Protein AF-A0A927HD61-F1 (afdb_monomer)

InterPro domains:
  IPR025916 Cold-inducible protein YdjO [PF14169] (1-60)

Nearest PDB structures (foldseek):
  7qoi-assembly1_FG  TM=4.722E-01  e=7.982E+00  Bacteroides phage crAss001
  7qoi-assembly1_FK  TM=3.539E-01  e=7.982E+00  Bacteroides phage crAss001

Radius of gyration: 17.92 Å; Cα contacts (8 Å, |Δi|>4): 85; chains: 1; bounding box: 24×19×60 Å

pLDDT: mean 84.19, std 13.27, range [47.94, 95.0]

Organism: NCBI:txid2772559

Structure (mmCIF, N/CA/C/O backbone):
data_AF-A0A927HD61-F1
#
_entry.id   AF-A0A927HD61-F1
#
loop_
_atom_site.group_PDB
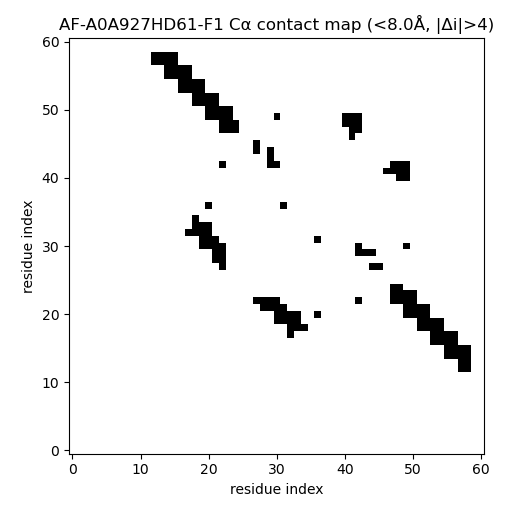_atom_site.id
_atom_site.type_symbol
_atom_site.label_atom_id
_atom_site.label_alt_id
_atom_site.label_comp_id
_atom_site.label_asym_id
_atom_site.label_entity_id
_atom_site.label_seq_id
_atom_site.pdbx_PDB_ins_code
_atom_site.Cartn_x
_atom_site.Cartn_y
_atom_site.Cartn_z
_atom_site.occupancy
_atom_site.B_iso_or_equiv
_atom_site.auth_seq_id
_atom_site.auth_comp_id
_atom_site.auth_asym_id
_atom_site.auth_atom_id
_atom_site.pdbx_PDB_model_num
ATOM 1 N N . MET A 1 1 ? 6.108 1.341 -50.232 1.00 47.94 1 MET A N 1
ATOM 2 C CA . MET A 1 1 ? 5.478 1.392 -48.896 1.00 47.94 1 MET A CA 1
ATOM 3 C C . MET A 1 1 ? 6.550 1.047 -47.876 1.00 47.94 1 MET A C 1
ATOM 5 O O . MET A 1 1 ? 6.900 -0.118 -47.764 1.00 47.94 1 MET A O 1
ATOM 9 N N . TYR A 1 2 ? 7.140 2.042 -47.214 1.00 51.69 2 TYR A N 1
ATOM 10 C CA . TYR A 1 2 ? 8.094 1.803 -46.128 1.00 51.69 2 TYR A CA 1
ATOM 11 C C . TYR A 1 2 ? 7.341 1.957 -44.810 1.00 51.69 2 TYR A C 1
ATOM 13 O O . TYR A 1 2 ? 7.107 3.066 -44.341 1.00 51.69 2 TYR A O 1
ATOM 21 N N . PHE A 1 3 ? 6.893 0.832 -44.256 1.00 61.47 3 PHE A N 1
ATOM 22 C CA . PHE A 1 3 ? 6.406 0.780 -42.885 1.00 61.47 3 PHE A CA 1
ATOM 23 C C . PHE A 1 3 ? 7.628 0.780 -41.971 1.00 61.47 3 PHE A C 1
ATOM 25 O O . PHE A 1 3 ? 8.214 -0.270 -41.706 1.00 61.47 3 PHE A O 1
ATOM 32 N N . SER A 1 4 ? 8.037 1.965 -41.518 1.00 64.19 4 SER A N 1
ATOM 33 C CA . SER A 1 4 ? 8.982 2.098 -40.414 1.00 64.19 4 SER A CA 1
ATOM 34 C C . SER A 1 4 ? 8.358 1.436 -39.189 1.00 64.19 4 SER A C 1
ATOM 36 O O . SER A 1 4 ? 7.498 2.018 -38.528 1.00 64.19 4 SER A O 1
ATOM 38 N N . LYS A 1 5 ? 8.756 0.191 -38.907 1.00 62.03 5 LYS A N 1
ATOM 39 C CA . LYS A 1 5 ? 8.512 -0.444 -37.613 1.00 62.03 5 LYS A CA 1
ATOM 40 C C . LYS A 1 5 ? 9.267 0.392 -36.589 1.00 62.03 5 LYS A C 1
ATOM 42 O O . LYS A 1 5 ? 10.461 0.206 -36.395 1.00 62.03 5 LYS A O 1
ATOM 47 N N . LYS A 1 6 ? 8.572 1.356 -35.989 1.00 60.56 6 LYS A N 1
ATOM 48 C CA . LYS A 1 6 ? 8.997 2.011 -34.758 1.00 60.56 6 LYS A CA 1
ATOM 49 C C . LYS A 1 6 ? 9.178 0.868 -33.759 1.00 60.56 6 LYS A C 1
ATOM 51 O O . LYS A 1 6 ? 8.186 0.295 -33.308 1.00 60.56 6 LYS A O 1
ATOM 56 N N . GLN A 1 7 ? 10.422 0.446 -33.530 1.00 57.00 7 GLN A N 1
ATOM 57 C CA . GLN A 1 7 ? 10.749 -0.383 -32.381 1.00 57.00 7 GLN A CA 1
ATOM 58 C C . GLN A 1 7 ? 10.261 0.425 -31.185 1.00 57.00 7 GLN A C 1
ATOM 60 O O . GLN A 1 7 ? 10.811 1.474 -30.870 1.00 57.00 7 GLN A O 1
ATOM 65 N N . ASN A 1 8 ? 9.152 -0.010 -30.592 1.00 59.44 8 ASN A N 1
ATOM 66 C CA . ASN A 1 8 ? 8.963 0.232 -29.178 1.00 59.44 8 ASN A CA 1
ATOM 67 C C . ASN A 1 8 ? 10.100 -0.569 -28.540 1.00 59.44 8 ASN A C 1
ATOM 69 O O . ASN A 1 8 ? 9.967 -1.779 -28.364 1.00 59.44 8 ASN A O 1
ATOM 73 N N . GLU A 1 9 ? 11.251 0.070 -28.319 1.00 59.59 9 GLU A N 1
ATOM 74 C CA . GLU A 1 9 ? 12.064 -0.265 -27.155 1.00 59.59 9 GLU A CA 1
ATOM 75 C C . GLU A 1 9 ? 11.099 -0.089 -25.993 1.00 59.59 9 GLU A C 1
ATOM 77 O O . GLU A 1 9 ? 10.771 1.026 -25.603 1.00 59.59 9 GLU A O 1
ATOM 82 N N . ALA A 1 10 ? 10.463 -1.190 -25.597 1.00 62.47 10 ALA A N 1
ATOM 83 C CA . ALA A 1 10 ? 9.671 -1.207 -24.394 1.00 62.47 10 ALA A CA 1
ATOM 84 C C . ALA A 1 10 ? 10.690 -0.954 -23.292 1.00 62.47 10 ALA A C 1
ATOM 86 O O . ALA A 1 10 ? 11.498 -1.841 -23.022 1.00 62.47 10 ALA A O 1
ATOM 87 N N . ASP A 1 11 ? 10.712 0.273 -22.770 1.00 68.44 11 ASP A N 1
ATOM 88 C CA . ASP A 1 11 ? 11.497 0.633 -21.599 1.00 68.44 11 ASP A CA 1
ATOM 89 C C . ASP A 1 11 ? 11.354 -0.507 -20.588 1.00 68.44 11 ASP A C 1
ATOM 91 O O . ASP A 1 11 ? 10.244 -0.821 -20.143 1.00 68.44 11 ASP A O 1
ATOM 95 N N . GLU A 1 12 ? 12.456 -1.217 -20.331 1.00 75.12 12 GLU A N 1
ATOM 96 C CA . GLU A 1 12 ? 12.430 -2.373 -19.447 1.00 75.12 12 GLU A CA 1
ATOM 97 C C . GLU A 1 12 ? 11.974 -1.886 -18.073 1.00 75.12 12 GLU A C 1
ATOM 99 O O . GLU A 1 12 ? 12.629 -1.064 -17.430 1.00 75.12 12 GLU A O 1
ATOM 104 N N . VAL A 1 13 ? 10.805 -2.354 -17.637 1.00 82.62 13 VAL A N 1
ATOM 105 C CA . VAL A 1 13 ? 10.239 -1.960 -16.350 1.00 82.62 13 VAL A CA 1
ATOM 106 C C . VAL A 1 13 ? 11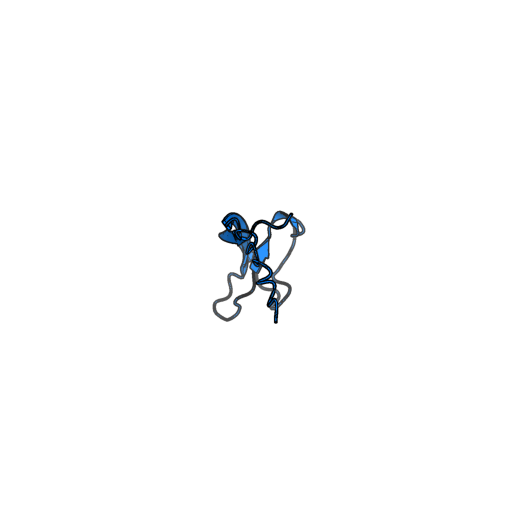.092 -2.590 -15.253 1.00 82.62 13 VAL A C 1
ATOM 108 O O . VAL A 1 13 ? 10.947 -3.771 -14.940 1.00 82.62 13 VAL A O 1
ATOM 111 N N . ILE A 1 14 ? 12.000 -1.802 -14.678 1.00 89.06 14 ILE A N 1
ATOM 112 C CA . ILE A 1 14 ? 12.850 -2.232 -13.566 1.00 89.06 14 ILE A CA 1
ATOM 113 C C . ILE A 1 14 ? 11.959 -2.428 -12.339 1.00 89.06 14 ILE A C 1
ATOM 115 O O . ILE A 1 14 ? 11.360 -1.472 -11.849 1.00 89.06 14 ILE A O 1
ATOM 119 N N . ILE A 1 15 ? 11.863 -3.662 -11.850 1.00 93.06 15 ILE A N 1
ATOM 120 C CA . ILE A 1 15 ? 11.153 -3.997 -10.612 1.00 93.06 15 ILE A CA 1
ATOM 121 C C . ILE A 1 15 ? 12.145 -3.949 -9.446 1.00 93.06 15 ILE A C 1
ATOM 123 O O . ILE A 1 15 ? 13.224 -4.532 -9.536 1.00 93.06 15 ILE A O 1
ATOM 127 N N . GLU A 1 16 ? 11.778 -3.279 -8.356 1.00 93.50 16 GLU A N 1
ATOM 128 C CA . GLU A 1 16 ? 12.586 -3.181 -7.138 1.00 93.50 16 GLU A CA 1
ATOM 129 C C . GLU A 1 16 ? 11.763 -3.472 -5.877 1.00 93.50 16 GLU A C 1
ATOM 131 O O . GLU A 1 16 ? 10.542 -3.272 -5.839 1.00 93.50 16 GLU A O 1
ATOM 136 N N . ASP A 1 17 ? 12.449 -3.928 -4.831 1.00 95.00 17 ASP A N 1
ATOM 137 C CA . ASP A 1 17 ? 11.861 -4.118 -3.509 1.00 95.00 17 ASP A CA 1
ATOM 138 C C . ASP A 1 17 ? 11.594 -2.747 -2.882 1.00 95.00 17 ASP A C 1
ATOM 140 O O . ASP A 1 17 ? 12.507 -1.989 -2.561 1.00 95.00 17 ASP A O 1
ATOM 144 N N . THR A 1 18 ? 10.317 -2.410 -2.735 1.00 94.44 18 THR A N 1
ATOM 145 C CA . THR A 1 18 ? 9.864 -1.137 -2.181 1.00 94.44 18 THR A CA 1
ATOM 146 C C . THR A 1 18 ? 9.193 -1.373 -0.836 1.00 94.44 18 THR A C 1
ATOM 148 O O . THR A 1 18 ? 8.243 -2.155 -0.747 1.00 94.44 18 THR A O 1
ATOM 151 N N . SER A 1 19 ? 9.622 -0.640 0.191 1.00 94.62 19 SER A N 1
ATOM 152 C CA . SER A 1 19 ? 8.918 -0.616 1.472 1.00 94.62 19 SER A CA 1
ATOM 153 C C . SER A 1 19 ? 7.600 0.152 1.343 1.00 94.62 19 SER A C 1
ATOM 155 O O . SER A 1 19 ? 7.544 1.302 0.881 1.00 94.62 19 SER A O 1
ATOM 157 N N . VAL A 1 20 ? 6.513 -0.500 1.730 1.00 94.62 20 VAL A N 1
ATOM 158 C CA . VAL A 1 20 ? 5.152 0.022 1.678 1.00 94.62 20 VAL A CA 1
ATOM 159 C C . VAL A 1 20 ? 4.500 -0.100 3.048 1.00 94.62 20 VAL A C 1
ATOM 161 O O . VAL A 1 20 ? 4.803 -1.003 3.818 1.00 94.62 20 VAL A O 1
ATOM 164 N N . TYR A 1 21 ? 3.555 0.784 3.329 1.00 94.38 21 TYR A N 1
ATOM 165 C CA . TYR A 1 21 ? 2.563 0.547 4.361 1.00 94.38 21 TYR A CA 1
ATOM 166 C C . TYR A 1 21 ? 1.375 -0.163 3.722 1.00 94.38 21 TYR A C 1
ATOM 168 O O . TYR A 1 21 ? 0.800 0.351 2.761 1.00 94.38 21 TYR A O 1
ATOM 176 N N . ALA A 1 22 ? 1.003 -1.328 4.236 1.00 93.94 22 ALA A N 1
ATOM 177 C CA . ALA A 1 22 ? -0.182 -2.076 3.844 1.00 93.94 22 ALA A CA 1
ATOM 178 C C . ALA A 1 22 ? -1.254 -1.958 4.925 1.00 93.94 22 ALA A C 1
ATOM 180 O O . ALA A 1 22 ? -0.954 -1.925 6.113 1.00 93.94 22 ALA A O 1
ATOM 181 N N . CYS A 1 23 ? -2.516 -1.851 4.525 1.00 94.44 23 CYS A N 1
ATOM 182 C CA . CYS A 1 23 ? -3.616 -1.815 5.472 1.00 94.44 23 CYS A CA 1
ATOM 183 C C . CYS A 1 23 ? -3.755 -3.172 6.169 1.00 94.44 23 CYS A C 1
ATOM 185 O O . CYS A 1 23 ? -3.771 -4.203 5.505 1.00 94.44 23 CYS A O 1
ATOM 187 N N . SER A 1 24 ? -3.915 -3.158 7.493 1.00 92.44 24 SER A N 1
ATOM 188 C CA . SER A 1 24 ? -4.099 -4.374 8.293 1.00 92.44 24 SER A CA 1
ATOM 189 C C . SER A 1 24 ? -5.524 -4.939 8.252 1.00 92.44 24 SER A C 1
ATOM 191 O O . SER A 1 24 ? -5.789 -5.991 8.828 1.00 92.44 24 SER A O 1
ATOM 193 N N . SER A 1 25 ? -6.470 -4.242 7.613 1.00 93.25 25 SER A N 1
ATOM 194 C CA . SER A 1 25 ? -7.856 -4.704 7.510 1.00 93.25 25 SER A CA 1
ATOM 195 C C . SER A 1 25 ? -8.020 -5.700 6.365 1.00 93.25 25 SER A C 1
ATOM 197 O O . SER A 1 25 ? -7.806 -5.344 5.211 1.00 93.25 25 SER A O 1
ATOM 199 N N . ASP A 1 26 ? -8.551 -6.890 6.656 1.00 89.94 26 ASP A N 1
ATOM 200 C CA . ASP A 1 26 ? -8.861 -7.920 5.647 1.00 89.94 26 ASP A CA 1
ATOM 201 C C . ASP A 1 26 ? -9.859 -7.454 4.571 1.00 89.94 26 ASP A C 1
ATOM 203 O O . ASP A 1 26 ? -9.924 -8.002 3.472 1.00 89.94 26 ASP A O 1
ATOM 207 N N . SER A 1 27 ? -10.664 -6.433 4.881 1.00 93.00 27 SER A N 1
ATOM 208 C CA . SER A 1 27 ? -11.630 -5.847 3.944 1.00 93.00 27 SER A CA 1
ATOM 209 C C . SER A 1 27 ? -11.048 -4.724 3.075 1.00 93.00 27 SER A C 1
ATOM 211 O O . SER A 1 27 ? -11.743 -4.200 2.204 1.00 93.00 27 SER A O 1
ATOM 213 N N . CYS A 1 28 ? -9.786 -4.340 3.298 1.00 93.19 28 CYS A N 1
ATOM 214 C CA . CYS A 1 28 ? -9.139 -3.209 2.648 1.00 93.19 28 CYS A CA 1
ATOM 215 C C . CYS A 1 28 ? -7.816 -3.624 2.002 1.00 93.19 28 C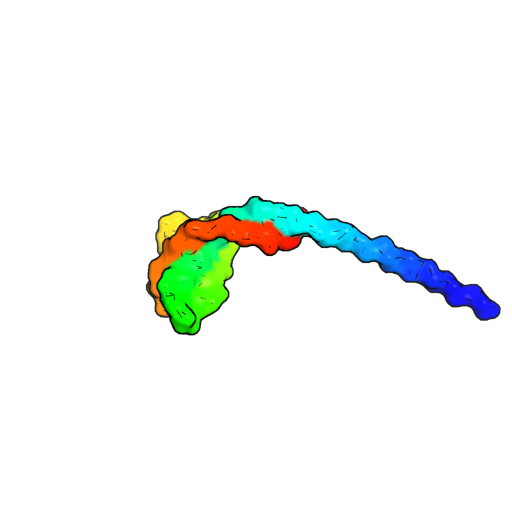YS A C 1
ATOM 217 O O . CYS A 1 28 ? -6.827 -3.893 2.670 1.00 93.19 28 CYS A O 1
ATOM 219 N N . ASN A 1 29 ? -7.751 -3.542 0.676 1.00 92.88 29 ASN A N 1
ATOM 220 C CA . ASN A 1 29 ? -6.521 -3.810 -0.077 1.00 92.88 29 ASN A CA 1
ATOM 221 C C . ASN A 1 29 ? -5.629 -2.564 -0.220 1.00 92.88 29 ASN A C 1
ATOM 223 O O . ASN A 1 29 ? -4.857 -2.446 -1.174 1.00 92.88 29 ASN A O 1
ATOM 227 N N . GLY A 1 30 ? -5.784 -1.593 0.681 1.00 92.94 30 GLY A N 1
ATO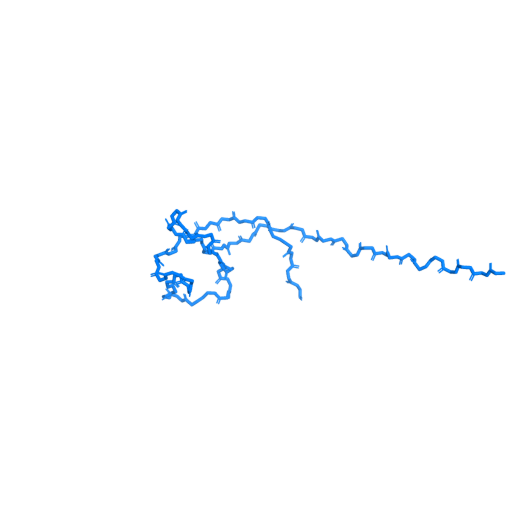M 228 C CA . GLY A 1 30 ? -5.065 -0.329 0.639 1.00 92.94 30 GLY A CA 1
ATOM 229 C C . GLY A 1 30 ? -3.592 -0.510 0.967 1.00 92.94 30 GLY A C 1
ATOM 230 O O . GLY A 1 30 ? -3.242 -1.192 1.923 1.00 92.94 30 GLY A O 1
ATOM 231 N N . TRP A 1 31 ? -2.722 0.137 0.203 1.00 93.81 31 TRP A N 1
ATOM 232 C CA . TRP A 1 31 ? -1.305 0.245 0.527 1.00 93.81 31 TRP A CA 1
ATOM 233 C C . TRP A 1 31 ? -0.728 1.529 -0.069 1.00 93.81 31 TRP A C 1
ATOM 235 O O . TRP A 1 31 ? -1.285 2.090 -1.015 1.00 93.81 31 TRP A O 1
ATOM 245 N N . MET A 1 32 ? 0.381 2.006 0.483 1.00 92.12 32 MET A N 1
ATOM 246 C CA . MET A 1 32 ? 1.109 3.167 -0.028 1.00 92.12 32 MET A CA 1
ATOM 247 C C . MET A 1 32 ? 2.612 2.972 0.127 1.00 92.12 32 MET A C 1
ATOM 249 O O . MET A 1 32 ? 3.052 2.308 1.059 1.00 92.12 32 MET A O 1
ATOM 253 N N . ARG A 1 33 ? 3.424 3.563 -0.754 1.00 92.38 33 ARG A N 1
ATOM 254 C CA . ARG A 1 33 ? 4.88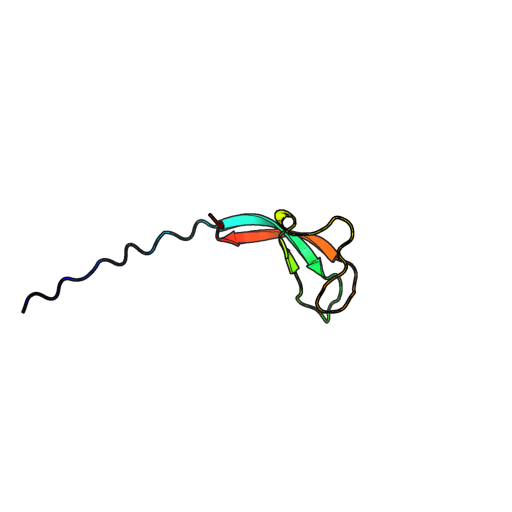4 3.537 -0.572 1.00 92.38 33 ARG A CA 1
ATOM 255 C C . ARG A 1 33 ? 5.263 4.371 0.645 1.00 92.38 33 ARG A C 1
ATOM 257 O O . ARG A 1 33 ? 4.816 5.512 0.757 1.00 92.38 33 ARG A O 1
ATOM 264 N N . MET A 1 34 ? 6.133 3.836 1.500 1.00 91.12 34 MET A N 1
ATOM 265 C CA . MET A 1 34 ? 6.560 4.520 2.726 1.00 91.12 34 MET A CA 1
ATOM 266 C C . MET A 1 34 ? 7.225 5.867 2.439 1.00 91.12 34 MET A C 1
ATOM 268 O O . MET A 1 34 ? 7.026 6.809 3.194 1.00 91.12 34 MET A O 1
ATOM 272 N N . GLN A 1 35 ? 7.926 5.997 1.306 1.00 89.31 35 GLN A N 1
ATOM 273 C CA . GLN A 1 35 ? 8.543 7.257 0.869 1.00 89.31 35 GLN A CA 1
ATOM 274 C C . GLN A 1 35 ? 7.547 8.427 0.761 1.00 89.31 35 GLN A C 1
ATOM 276 O O . GLN A 1 35 ? 7.945 9.583 0.878 1.00 89.31 35 GLN A O 1
ATOM 281 N N . PHE A 1 36 ? 6.265 8.143 0.522 1.00 88.62 36 PHE A N 1
ATOM 282 C CA . PHE A 1 36 ? 5.215 9.157 0.394 1.00 88.62 36 PHE A CA 1
ATOM 283 C C . PHE A 1 36 ? 4.270 9.194 1.599 1.00 88.62 36 PHE A C 1
ATOM 285 O O . PHE A 1 36 ? 3.324 9.980 1.618 1.00 88.62 36 PHE A O 1
ATOM 292 N N . ALA A 1 37 ? 4.499 8.339 2.591 1.00 86.06 37 ALA A N 1
ATOM 293 C CA . ALA A 1 37 ? 3.664 8.250 3.770 1.00 86.06 37 ALA A CA 1
ATOM 294 C C . ALA A 1 37 ? 4.104 9.267 4.826 1.00 86.06 37 ALA A C 1
ATOM 296 O O . ALA A 1 37 ? 5.290 9.512 5.030 1.00 86.06 37 ALA A O 1
ATOM 297 N N . SER A 1 38 ? 3.134 9.854 5.524 1.00 82.19 38 SER A N 1
ATOM 298 C CA . SER A 1 38 ? 3.409 10.669 6.712 1.00 82.19 38 SER A CA 1
ATOM 299 C C . SER A 1 38 ? 3.537 9.774 7.949 1.00 82.19 38 SER A C 1
ATOM 301 O O . SER A 1 38 ? 2.892 8.726 8.012 1.00 82.19 38 SER A O 1
ATOM 303 N N . GLU A 1 39 ? 4.315 10.205 8.949 1.00 72.56 39 GLU A N 1
ATOM 304 C CA . GLU A 1 39 ? 4.667 9.432 10.162 1.00 72.56 39 GLU A CA 1
ATOM 305 C C . GLU A 1 39 ? 3.463 8.937 10.993 1.00 72.56 39 GLU A C 1
ATOM 307 O O . GLU A 1 39 ? 3.616 8.077 11.853 1.00 72.56 39 GLU A O 1
ATOM 312 N N . GLN A 1 40 ? 2.260 9.463 10.749 1.00 66.88 40 GLN A N 1
ATOM 313 C CA . GLN A 1 40 ? 1.024 9.144 11.477 1.00 66.88 40 GLN A CA 1
ATOM 314 C C . GLN A 1 40 ? -0.126 8.824 10.510 1.00 66.88 40 GLN A C 1
ATOM 316 O O . GLN A 1 40 ? -1.258 9.271 10.691 1.00 66.88 40 GLN A O 1
ATOM 321 N N . SER A 1 41 ? 0.165 8.111 9.421 1.00 71.12 41 SER A N 1
ATOM 322 C CA . SER A 1 41 ? -0.845 7.794 8.410 1.00 71.12 41 SER A CA 1
ATOM 323 C C . SER A 1 41 ? -1.616 6.519 8.759 1.00 71.12 41 SER A C 1
ATOM 325 O O . SER A 1 41 ? -1.136 5.402 8.596 1.00 71.12 41 SER A O 1
ATOM 327 N N . SER A 1 42 ? -2.859 6.686 9.216 1.00 87.94 42 SER A N 1
ATOM 328 C CA . SER A 1 42 ? -3.868 5.631 9.088 1.00 87.94 42 SER A CA 1
ATOM 329 C C . SER A 1 42 ? -4.214 5.429 7.610 1.00 87.94 42 SER A C 1
ATOM 331 O O . SER A 1 42 ? -4.012 6.321 6.780 1.00 87.94 42 SER A O 1
ATOM 333 N N . CYS A 1 43 ? -4.777 4.272 7.269 1.00 91.12 43 CYS A N 1
ATOM 334 C CA . CYS A 1 43 ? -5.178 3.961 5.907 1.00 91.12 43 CYS A CA 1
ATOM 335 C C . CYS A 1 43 ? -6.147 5.029 5.372 1.00 91.12 43 CYS A C 1
ATOM 337 O O . CYS A 1 43 ? -7.232 5.189 5.928 1.00 91.12 43 CYS A O 1
ATOM 339 N N . PRO A 1 44 ? -5.836 5.726 4.267 1.00 87.69 44 PRO A N 1
ATOM 340 C CA . PRO A 1 44 ? -6.699 6.787 3.746 1.00 87.69 44 PRO A CA 1
ATOM 341 C C . PRO A 1 44 ? -8.003 6.255 3.134 1.00 87.69 44 PRO A C 1
ATOM 343 O O . PRO A 1 44 ? -8.910 7.033 2.860 1.00 87.69 44 PRO A O 1
ATOM 346 N N . LEU A 1 45 ? -8.100 4.941 2.900 1.00 90.50 45 LEU A N 1
ATOM 347 C CA . LEU A 1 45 ? -9.285 4.307 2.319 1.00 90.50 45 LEU A CA 1
ATOM 348 C C . LEU A 1 45 ? -10.320 3.911 3.377 1.00 90.50 45 LEU A C 1
ATOM 350 O O . LEU A 1 45 ? -11.515 4.056 3.138 1.00 90.50 45 LEU A O 1
ATOM 354 N N . CYS A 1 46 ? -9.879 3.401 4.531 1.00 92.62 46 CYS A N 1
ATOM 355 C CA . CYS A 1 46 ? -10.773 2.857 5.562 1.00 92.62 46 CYS A CA 1
ATOM 356 C C . CYS A 1 46 ? -10.500 3.368 6.985 1.00 92.62 46 CYS A C 1
ATOM 358 O O . CYS A 1 46 ? -11.256 3.049 7.897 1.00 92.62 46 CYS A O 1
ATOM 360 N N . GLY A 1 47 ? -9.428 4.132 7.202 1.00 89.88 47 GLY A N 1
ATOM 361 C CA . GLY A 1 47 ? -9.024 4.656 8.510 1.00 89.88 47 GLY A CA 1
ATOM 362 C C . GLY A 1 47 ? -8.360 3.641 9.446 1.00 89.88 47 GLY A C 1
ATOM 363 O O . GLY A 1 47 ? -8.009 4.002 10.564 1.00 89.88 47 GLY A O 1
ATOM 364 N N . SER A 1 48 ? -8.183 2.385 9.026 1.00 92.56 48 SER A N 1
ATOM 365 C C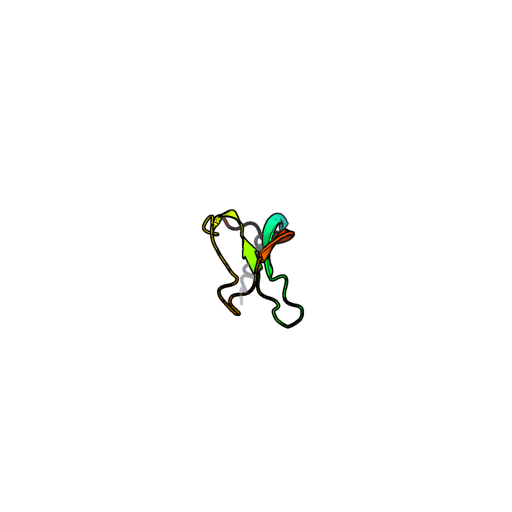A . SER A 1 48 ? -7.508 1.356 9.830 1.00 92.56 48 SER A CA 1
ATOM 366 C C . SER A 1 48 ? -6.002 1.603 9.948 1.00 92.56 48 SER A C 1
ATOM 368 O O . SER A 1 48 ? -5.429 2.414 9.220 1.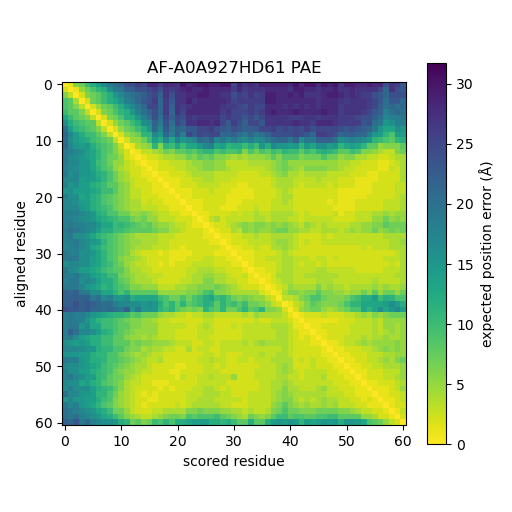00 92.56 48 SER A O 1
ATOM 370 N N . GLU A 1 49 ? -5.347 0.882 10.852 1.00 91.81 49 GLU A N 1
ATOM 371 C CA . GLU A 1 49 ? -3.891 0.909 10.978 1.00 91.81 49 GLU A CA 1
ATOM 372 C C . GLU A 1 49 ? -3.209 0.349 9.718 1.00 91.81 49 GLU A C 1
ATOM 374 O O . GLU A 1 49 ? -3.807 -0.396 8.928 1.00 91.81 49 GLU A O 1
ATOM 379 N N . MET A 1 50 ? -1.960 0.749 9.506 1.00 92.50 50 MET A N 1
ATOM 380 C CA . MET A 1 50 ? -1.134 0.233 8.425 1.00 92.50 50 MET A CA 1
ATOM 381 C C . MET A 1 50 ? 0.152 -0.359 8.992 1.00 92.50 50 MET A C 1
ATOM 383 O O . MET A 1 50 ? 0.726 0.180 9.933 1.00 92.50 50 MET A O 1
ATOM 387 N N . THR A 1 51 ? 0.603 -1.459 8.403 1.00 91.94 51 THR A N 1
ATOM 388 C CA . THR A 1 51 ? 1.808 -2.191 8.790 1.00 91.94 51 THR A CA 1
ATOM 389 C C . THR A 1 51 ? 2.849 -2.120 7.685 1.00 91.94 51 THR A C 1
ATOM 391 O O . THR A 1 51 ? 2.511 -2.037 6.505 1.00 91.94 51 THR A O 1
ATOM 394 N N . GLU A 1 52 ? 4.125 -2.132 8.057 1.00 92.88 52 GLU A N 1
ATOM 395 C CA . GLU A 1 52 ? 5.228 -2.146 7.097 1.00 92.88 52 GLU A CA 1
ATOM 396 C C . GLU A 1 52 ? 5.338 -3.512 6.403 1.00 92.88 52 GLU A C 1
ATOM 398 O O . GLU A 1 52 ? 5.358 -4.559 7.050 1.00 92.88 52 GLU A O 1
ATOM 403 N N . GLU A 1 53 ? 5.426 -3.491 5.074 1.00 93.44 53 GLU A N 1
ATOM 404 C CA . GLU A 1 53 ? 5.622 -4.654 4.212 1.00 93.44 53 GLU A CA 1
ATOM 405 C C . GLU A 1 53 ? 6.587 -4.307 3.071 1.00 93.44 53 GLU A C 1
ATOM 407 O O . GLU A 1 53 ? 6.700 -3.155 2.653 1.00 93.44 53 GLU A O 1
ATOM 412 N N . ILE A 1 54 ? 7.254 -5.313 2.504 1.00 95.00 54 ILE A N 1
ATOM 413 C CA . ILE A 1 54 ? 8.069 -5.147 1.294 1.00 95.00 54 ILE A CA 1
ATOM 414 C C . ILE A 1 54 ? 7.281 -5.670 0.096 1.00 95.00 54 ILE A C 1
ATOM 416 O O . ILE A 1 54 ? 6.764 -6.788 0.124 1.00 95.00 54 ILE A O 1
ATOM 420 N N . ARG A 1 55 ? 7.197 -4.870 -0.974 1.00 94.44 55 ARG A N 1
ATOM 421 C CA . ARG A 1 55 ? 6.549 -5.260 -2.233 1.00 94.44 55 ARG A CA 1
ATOM 422 C C . ARG A 1 55 ? 7.431 -4.976 -3.435 1.00 94.44 55 ARG A C 1
ATOM 424 O O . ARG A 1 55 ? 8.060 -3.927 -3.524 1.00 94.44 55 ARG A O 1
ATOM 431 N N . GLN A 1 56 ? 7.401 -5.898 -4.391 1.00 94.56 56 GLN A N 1
ATOM 432 C CA . GLN A 1 56 ? 8.085 -5.756 -5.670 1.00 94.56 56 GLN A CA 1
ATOM 433 C C . GLN A 1 56 ? 7.265 -4.844 -6.580 1.00 94.56 56 GLN A C 1
ATOM 435 O O . GLN A 1 56 ? 6.183 -5.221 -7.034 1.00 94.56 56 GLN A O 1
ATOM 440 N N . LEU A 1 57 ? 7.752 -3.628 -6.813 1.00 93.75 57 LEU A N 1
ATOM 441 C CA . LEU A 1 57 ? 7.054 -2.616 -7.600 1.00 93.75 57 LEU A CA 1
ATOM 442 C C . LEU A 1 57 ? 7.977 -2.041 -8.679 1.00 93.75 57 LEU A C 1
ATOM 444 O O . LEU A 1 57 ? 9.189 -1.997 -8.486 1.00 93.75 57 LEU A O 1
ATOM 448 N N . PRO A 1 58 ? 7.423 -1.545 -9.799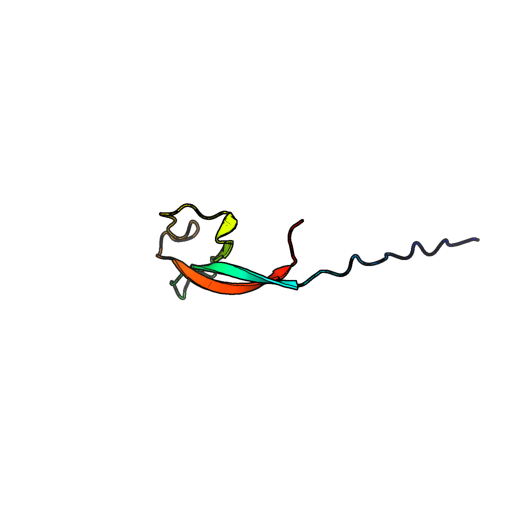 1.00 92.50 58 PRO A N 1
ATOM 449 C CA . PRO A 1 58 ? 8.192 -0.773 -10.763 1.00 92.50 58 PRO A CA 1
ATOM 450 C C . PRO A 1 58 ? 8.891 0.409 -10.100 1.00 92.50 58 PRO A C 1
ATOM 452 O O . PRO A 1 58 ? 8.265 1.143 -9.323 1.00 92.50 58 PRO A O 1
ATOM 455 N N . LYS A 1 59 ? 10.158 0.620 -10.437 1.00 89.19 59 LYS A N 1
ATOM 456 C CA . LYS A 1 59 ? 10.897 1.805 -10.030 1.00 89.19 59 LYS A CA 1
ATOM 457 C C . LYS A 1 59 ? 10.241 3.044 -10.617 1.00 89.19 59 LYS A C 1
ATOM 459 O O . LYS A 1 59 ? 10.018 3.135 -11.823 1.00 89.19 59 LYS A O 1
ATOM 464 N N . ILE A 1 60 ? 9.928 4.000 -9.751 1.00 85.25 60 ILE A N 1
ATOM 465 C CA . ILE A 1 60 ? 9.451 5.318 -10.168 1.00 85.25 60 ILE A CA 1
ATOM 466 C C . ILE A 1 60 ? 10.696 6.201 -10.253 1.00 85.25 60 ILE A C 1
ATOM 468 O O . ILE A 1 60 ? 11.427 6.312 -9.270 1.00 85.25 60 ILE A O 1
ATOM 472 N N . THR A 1 61 ? 10.967 6.753 -11.436 1.00 72.62 61 THR A N 1
ATOM 473 C CA . THR A 1 61 ? 12.100 7.658 -11.695 1.00 72.62 61 THR A CA 1
ATOM 474 C C . THR A 1 61 ? 11.584 9.069 -11.916 1.00 72.62 61 THR A C 1
ATOM 476 O O . THR A 1 61 ? 10.490 9.190 -12.513 1.00 72.62 6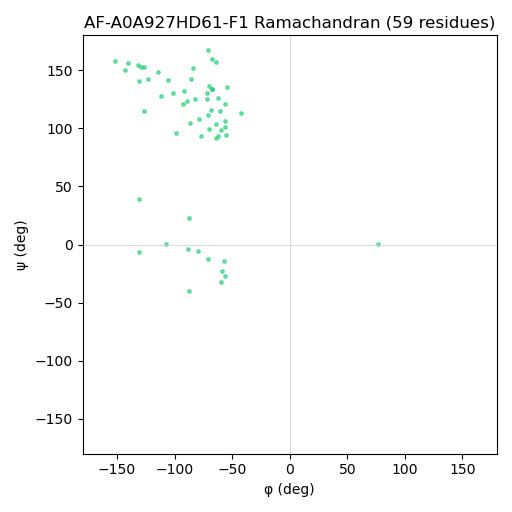1 THR A O 1
#

Sequence (61 aa):
MYFSKKQNEADEVIIEDTSVYACSSDSCNGWMRMQFASEQSSCPLCGSEMTEEIRQLPKIT

Solvent-accessible surface area (backbone atoms only — not comparable to full-atom values): 4062 Å² total; per-residue (Å²): 137,85,80,78,77,74,75,75,75,68,76,77,79,52,68,38,85,38,58,23,33,33,36,74,45,95,92,41,92,50,66,47,52,46,93,78,54,59,101,81,58,48,30,92,87,79,65,41,60,52,43,84,45,79,42,82,38,69,68,86,129

Mean predicted aligned error: 8.42 Å

Foldseek 3Di:
DDPPPPPPPVPPQDWDWFKKWAFPDPVDRAIGGPVPDDPDDQGPVPRGRTDIDIDTDGDDD

Secondary structure (DSSP, 8-state):
--------------EEEEEEEEE--TT---EEEGGG--TT---TTT---EEEEEEEEEPP-